Protein AF-A0A349JK47-F1 (afdb_monomer_lite)

Secondary structure (DSSP, 8-state):
--HHHHHHHHHHHHHHHHHHHHSPP-----SS------PPPP-------

Foldseek 3Di:
DDPVVVVVVVVVVVVVVCCVVPPDDPPPDPPDDDDPDPPDPPPPDDDDD

pLDDT: mean 78.15, std 14.6, range [41.28, 96.06]

Structure (mmCIF, N/CA/C/O backbone):
data_AF-A0A349JK47-F1
#
_entry.id   AF-A0A349JK47-F1
#
loop_
_atom_site.group_PDB
_atom_site.id
_atom_site.type_symbol
_atom_site.label_atom_id
_atom_site.label_alt_id
_atom_site.label_comp_id
_atom_site.label_asym_id
_atom_site.label_entity_id
_atom_site.label_seq_id
_atom_site.pdbx_PDB_ins_code
_atom_site.Cartn_x
_atom_site.Cartn_y
_atom_site.Cartn_z
_atom_site.occupancy
_atom_site.B_iso_or_equiv
_atom_site.auth_seq_id
_atom_site.auth_comp_id
_atom_site.auth_asym_id
_atom_site.auth_atom_id
_atom_site.pdbx_PDB_model_num
ATOM 1 N N . MET A 1 1 ? 21.396 -4.058 -23.757 1.00 59.81 1 MET A N 1
ATOM 2 C CA . MET A 1 1 ? 20.557 -3.854 -22.552 1.00 59.81 1 MET A CA 1
ATOM 3 C C . MET A 1 1 ? 21.097 -2.646 -21.815 1.00 59.81 1 MET A C 1
ATOM 5 O O . MET A 1 1 ? 22.299 -2.569 -21.614 1.00 59.81 1 MET A O 1
ATOM 9 N N . ASN A 1 2 ? 20.245 -1.682 -21.478 1.00 83.75 2 ASN A N 1
ATOM 10 C CA . ASN A 1 2 ? 20.699 -0.431 -20.873 1.00 83.75 2 ASN A CA 1
ATOM 11 C C . ASN A 1 2 ? 20.815 -0.643 -19.361 1.00 83.75 2 ASN A C 1
ATOM 13 O O . ASN A 1 2 ? 19.814 -0.966 -18.722 1.00 83.75 2 ASN A O 1
ATOM 17 N N . LEU A 1 3 ? 22.014 -0.473 -18.802 1.00 87.06 3 LEU A N 1
ATOM 18 C CA . LEU A 1 3 ? 22.298 -0.667 -17.374 1.00 87.06 3 LEU A CA 1
ATOM 19 C C . LEU A 1 3 ? 21.347 0.146 -16.474 1.00 87.06 3 LEU A C 1
ATOM 21 O O . LEU A 1 3 ? 20.891 -0.344 -15.445 1.00 87.06 3 LEU A O 1
ATOM 25 N N . SER A 1 4 ? 20.951 1.337 -16.934 1.00 89.44 4 SER A N 1
ATOM 26 C CA . SER A 1 4 ? 19.946 2.184 -16.286 1.00 89.44 4 SER A CA 1
ATOM 27 C C . SER A 1 4 ? 18.584 1.502 -16.136 1.00 89.44 4 SER A C 1
ATOM 29 O O . SER A 1 4 ? 18.012 1.526 -15.052 1.00 89.44 4 SER A O 1
ATOM 31 N N . LYS A 1 5 ? 18.086 0.822 -17.179 1.00 89.69 5 LYS A N 1
ATOM 32 C CA . LYS A 1 5 ? 16.804 0.096 -17.127 1.00 89.69 5 LYS A CA 1
ATOM 33 C C . LYS A 1 5 ? 16.841 -1.043 -16.106 1.00 89.69 5 LYS A C 1
ATOM 35 O O . LYS A 1 5 ? 15.858 -1.271 -15.409 1.00 89.69 5 LYS A O 1
ATOM 40 N N . SER A 1 6 ? 17.971 -1.744 -16.005 1.00 91.00 6 SER A N 1
ATOM 41 C CA . SER A 1 6 ? 18.139 -2.825 -15.027 1.00 91.00 6 SER A CA 1
ATOM 42 C C . SER A 1 6 ? 18.136 -2.296 -13.591 1.00 91.00 6 SER A C 1
ATOM 44 O O . SER A 1 6 ? 17.489 -2.884 -12.728 1.00 91.00 6 SER A O 1
ATOM 46 N N . LEU A 1 7 ? 18.809 -1.167 -13.344 1.00 94.44 7 LEU A N 1
ATOM 47 C CA . LEU A 1 7 ? 18.842 -0.523 -12.031 1.00 94.44 7 LEU A CA 1
ATOM 48 C C . LEU A 1 7 ? 17.463 0.003 -11.615 1.00 94.44 7 LEU A C 1
ATOM 50 O O . LEU A 1 7 ? 17.038 -0.234 -10.489 1.00 94.44 7 LEU A O 1
ATOM 54 N N . THR A 1 8 ? 16.733 0.657 -12.523 1.00 94.12 8 THR A N 1
ATOM 55 C CA . THR A 1 8 ? 15.361 1.121 -12.258 1.00 94.12 8 THR A CA 1
ATOM 56 C C . THR A 1 8 ? 14.441 -0.038 -11.880 1.00 94.12 8 THR A C 1
ATOM 58 O O . THR A 1 8 ? 13.682 0.069 -10.920 1.00 94.12 8 THR A O 1
ATOM 61 N N . ASN A 1 9 ? 14.537 -1.167 -12.587 1.00 94.12 9 ASN A N 1
ATOM 62 C CA . ASN A 1 9 ? 13.731 -2.346 -12.277 1.00 94.12 9 ASN A CA 1
ATOM 63 C C . ASN A 1 9 ? 14.078 -2.943 -10.908 1.00 94.12 9 ASN A C 1
ATOM 65 O O . ASN A 1 9 ? 13.169 -3.306 -10.168 1.00 94.12 9 ASN A O 1
ATOM 69 N N . ALA A 1 10 ? 15.364 -3.017 -10.554 1.00 94.88 10 ALA A N 1
ATOM 70 C CA . ALA A 1 10 ? 15.796 -3.493 -9.241 1.00 94.88 10 ALA A CA 1
ATOM 71 C C . ALA A 1 10 ? 15.294 -2.579 -8.113 1.00 94.88 10 ALA A C 1
ATOM 73 O O . ALA A 1 10 ? 14.719 -3.061 -7.138 1.00 94.88 10 ALA A O 1
ATOM 74 N N . MET A 1 11 ? 15.440 -1.262 -8.282 1.00 96.06 11 MET A N 1
ATOM 75 C CA . MET A 1 11 ? 14.956 -0.279 -7.312 1.00 96.06 11 MET A CA 1
ATOM 76 C C . MET A 1 1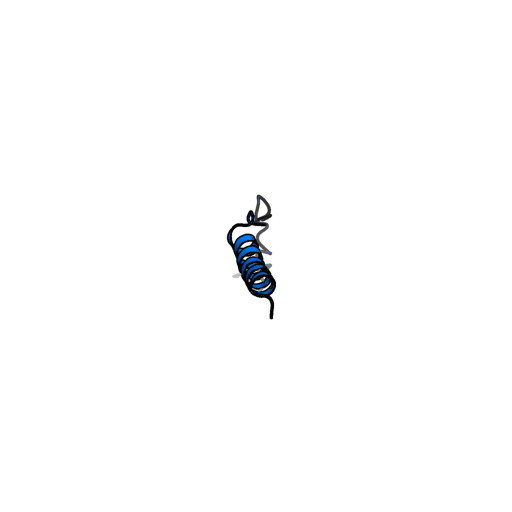1 ? 13.442 -0.357 -7.127 1.00 96.06 11 MET A C 1
ATOM 78 O O . MET A 1 11 ? 12.984 -0.313 -5.993 1.00 96.06 11 MET A O 1
ATOM 82 N N . ARG A 1 12 ? 12.668 -0.574 -8.200 1.00 95.06 12 ARG A N 1
ATOM 83 C CA . ARG A 1 12 ? 11.212 -0.757 -8.106 1.00 95.06 12 ARG A CA 1
ATOM 84 C C . ARG A 1 12 ? 10.833 -1.897 -7.155 1.00 95.06 12 ARG A C 1
ATOM 86 O O . ARG A 1 12 ? 10.025 -1.684 -6.259 1.00 95.06 12 ARG A O 1
ATOM 93 N N . TYR A 1 13 ? 11.443 -3.074 -7.306 1.00 94.69 13 TYR A N 1
ATOM 94 C CA . TYR A 1 13 ? 11.142 -4.222 -6.439 1.00 94.69 13 TYR A CA 1
ATOM 95 C C . TYR A 1 13 ? 11.526 -3.975 -4.976 1.00 94.69 13 TYR A C 1
ATOM 97 O O . TYR A 1 13 ? 10.785 -4.349 -4.069 1.00 94.69 13 TYR A O 1
ATOM 105 N N . ILE A 1 14 ? 12.666 -3.318 -4.738 1.00 96.00 14 ILE A N 1
ATOM 106 C CA . ILE A 1 14 ? 13.105 -2.958 -3.384 1.00 96.00 14 ILE A CA 1
ATOM 107 C C . ILE A 1 14 ? 12.128 -1.953 -2.760 1.00 96.00 14 ILE A C 1
ATOM 109 O O . ILE A 1 14 ? 11.736 -2.119 -1.608 1.00 96.00 14 ILE A O 1
ATOM 113 N N . SER A 1 15 ? 11.700 -0.939 -3.515 1.00 95.06 15 SER A N 1
ATOM 114 C CA . SER A 1 15 ? 10.748 0.072 -3.049 1.00 95.06 15 SER A CA 1
ATOM 115 C C . SER A 1 15 ? 9.373 -0.517 -2.730 1.00 95.06 15 SER A C 1
ATOM 117 O O . SER A 1 15 ? 8.804 -0.175 -1.700 1.00 95.06 15 SER A O 1
ATOM 119 N N . GLU A 1 16 ? 8.852 -1.428 -3.553 1.00 93.44 16 GLU A N 1
ATOM 120 C CA . GLU A 1 16 ? 7.581 -2.120 -3.287 1.00 93.44 16 GLU A CA 1
ATOM 121 C C . GLU A 1 16 ? 7.643 -2.950 -1.994 1.00 93.44 16 GLU A C 1
ATOM 123 O O . GLU A 1 16 ? 6.735 -2.889 -1.162 1.00 93.44 16 GLU A O 1
ATOM 128 N N . ALA A 1 17 ? 8.740 -3.682 -1.781 1.00 92.81 17 ALA A N 1
ATOM 129 C CA . ALA A 1 17 ? 8.954 -4.443 -0.552 1.00 92.81 17 ALA A CA 1
ATOM 130 C C . ALA A 1 17 ? 9.114 -3.530 0.675 1.00 92.81 17 ALA A C 1
ATOM 132 O O . ALA A 1 17 ? 8.552 -3.815 1.731 1.00 92.81 17 ALA A O 1
ATOM 133 N N . ALA A 1 18 ? 9.839 -2.418 0.532 1.00 95.19 18 ALA A N 1
ATOM 134 C CA . ALA A 1 18 ? 10.001 -1.432 1.593 1.00 95.19 18 ALA A CA 1
ATOM 135 C C . ALA A 1 18 ? 8.657 -0.809 1.991 1.00 95.19 18 ALA A C 1
ATOM 137 O O . ALA A 1 18 ? 8.368 -0.719 3.181 1.00 95.19 18 ALA A O 1
ATOM 138 N N . ILE A 1 19 ? 7.807 -0.454 1.020 1.00 93.12 19 ILE A N 1
ATOM 139 C CA . ILE A 1 19 ? 6.448 0.031 1.295 1.00 93.12 19 ILE A CA 1
ATOM 140 C C . ILE A 1 19 ? 5.667 -1.023 2.074 1.00 93.12 19 ILE A C 1
ATOM 142 O O . ILE A 1 19 ? 5.057 -0.684 3.070 1.00 93.12 19 ILE A O 1
ATOM 146 N N . ARG A 1 20 ? 5.724 -2.300 1.692 1.00 88.12 20 ARG A N 1
ATOM 147 C CA . ARG A 1 20 ? 4.994 -3.359 2.405 1.00 88.12 20 ARG A CA 1
ATOM 148 C C . ARG A 1 20 ? 5.444 -3.562 3.859 1.00 88.12 20 ARG A C 1
ATOM 150 O O . ARG A 1 20 ? 4.623 -3.927 4.690 1.00 88.12 20 ARG A O 1
ATOM 157 N N . ILE A 1 21 ? 6.737 -3.410 4.150 1.00 91.50 21 ILE A N 1
ATOM 158 C CA . ILE A 1 21 ? 7.300 -3.650 5.493 1.00 91.50 21 ILE A CA 1
ATOM 159 C C . ILE A 1 21 ? 7.132 -2.426 6.395 1.00 91.50 21 ILE A C 1
ATOM 161 O O . ILE A 1 21 ? 6.887 -2.570 7.589 1.00 91.50 21 ILE A O 1
ATOM 165 N N . PHE A 1 22 ? 7.300 -1.232 5.831 1.00 92.44 22 PHE A N 1
ATOM 166 C CA . PHE A 1 22 ? 7.372 0.018 6.584 1.00 92.44 22 PHE A CA 1
ATOM 167 C C . PHE A 1 22 ? 6.160 0.930 6.372 1.00 92.44 22 PHE A C 1
ATOM 169 O O . PHE A 1 22 ? 6.147 2.042 6.901 1.00 92.44 22 PHE A O 1
ATOM 176 N N . SER A 1 23 ? 5.145 0.508 5.609 1.00 87.69 23 SER A N 1
ATOM 177 C CA . SER A 1 23 ? 3.872 1.225 5.565 1.00 87.69 23 SER A CA 1
ATOM 178 C C . SER A 1 23 ? 3.274 1.281 6.967 1.00 87.69 23 SER A C 1
ATOM 180 O O . SER A 1 23 ? 3.399 0.304 7.712 1.00 87.69 23 SER A O 1
ATOM 182 N N . PRO A 1 24 ? 2.583 2.379 7.320 1.00 86.00 24 PRO A N 1
ATOM 183 C CA . PRO A 1 24 ? 1.738 2.397 8.501 1.00 86.00 24 PRO A CA 1
ATOM 184 C C . PRO A 1 24 ? 0.869 1.144 8.520 1.00 86.00 24 PRO A C 1
ATOM 186 O O . PRO A 1 24 ? 0.290 0.781 7.493 1.00 86.00 24 PRO A O 1
ATOM 189 N N . SER A 1 25 ? 0.838 0.466 9.664 1.00 75.62 25 SER A N 1
ATOM 190 C CA . SER A 1 25 ? 0.002 -0.715 9.806 1.00 75.62 25 SER A CA 1
ATOM 191 C C . SER A 1 25 ? -1.450 -0.307 9.585 1.00 75.62 25 SER A C 1
ATOM 193 O O . SER A 1 25 ? -1.915 0.653 10.206 1.00 75.62 25 SER A O 1
ATOM 195 N N . ASP A 1 26 ? -2.170 -1.027 8.726 1.00 73.19 26 ASP A N 1
ATOM 196 C CA . ASP A 1 26 ? -3.625 -0.892 8.597 1.00 73.19 26 ASP A CA 1
ATOM 197 C C . ASP A 1 26 ? -4.316 -1.656 9.739 1.00 73.19 26 ASP A C 1
ATOM 199 O O . ASP A 1 26 ? -5.247 -2.436 9.548 1.00 73.19 26 ASP A O 1
ATOM 203 N N . ASP A 1 27 ? -3.802 -1.466 10.958 1.00 69.62 27 ASP A N 1
ATOM 204 C CA . ASP A 1 27 ? -4.348 -2.034 12.183 1.00 69.62 27 ASP A CA 1
ATOM 205 C C . ASP A 1 27 ? -5.563 -1.202 12.604 1.00 69.62 27 ASP A C 1
ATOM 207 O O . ASP A 1 27 ? -5.609 -0.605 13.680 1.00 69.62 27 ASP A O 1
ATOM 211 N N . GLN A 1 28 ? -6.582 -1.166 11.743 1.00 73.56 28 GLN A N 1
ATOM 212 C CA . GLN A 1 28 ? -7.916 -0.682 12.088 1.00 73.56 28 GLN A CA 1
ATOM 213 C C . GLN A 1 28 ? -8.693 -1.760 12.843 1.00 73.56 28 GLN A C 1
ATOM 215 O O . GLN A 1 28 ? -9.828 -2.102 12.506 1.00 73.56 28 GLN A O 1
ATOM 220 N N . TYR A 1 29 ? -8.083 -2.311 13.892 1.00 73.31 29 TYR A N 1
ATOM 221 C CA . TYR A 1 29 ? -8.847 -3.096 14.844 1.00 73.31 29 TYR A CA 1
ATOM 222 C C . TYR A 1 29 ? -9.771 -2.144 15.603 1.00 73.31 29 TYR A C 1
ATOM 224 O O . TYR A 1 29 ? -9.333 -1.072 16.034 1.00 73.31 29 TYR A O 1
ATOM 232 N N . PRO A 1 30 ? -11.054 -2.500 15.771 1.00 74.88 30 PRO A N 1
ATOM 233 C CA . PRO A 1 30 ? -11.949 -1.700 16.583 1.00 74.88 30 PRO A CA 1
ATOM 234 C C . PRO A 1 30 ? -11.329 -1.498 17.969 1.00 74.88 30 PRO A C 1
ATOM 236 O O . PRO A 1 30 ? -10.761 -2.426 18.544 1.00 74.88 30 PRO A O 1
ATOM 239 N N . SER A 1 31 ? -11.475 -0.299 18.535 1.00 73.44 31 SER A N 1
ATOM 240 C CA . SER A 1 31 ? -10.984 0.029 19.885 1.00 73.44 31 SER A CA 1
ATOM 241 C C . SER A 1 31 ? -11.557 -0.879 20.981 1.00 73.44 31 SER A C 1
ATOM 243 O O . SER A 1 31 ? -11.057 -0.900 22.103 1.00 73.44 31 SER A O 1
ATOM 245 N N . THR A 1 32 ? -12.608 -1.632 20.653 1.00 77.00 32 THR A N 1
ATOM 246 C CA . THR A 1 32 ? -13.229 -2.638 21.502 1.00 77.00 32 THR A CA 1
ATOM 247 C C . THR A 1 32 ? -13.432 -3.920 20.699 1.00 77.00 32 THR A C 1
ATOM 249 O O . THR A 1 32 ? -14.033 -3.911 19.628 1.00 77.00 32 THR A O 1
ATOM 252 N N . GLY A 1 33 ? -12.927 -5.045 21.202 1.00 71.06 33 GLY A N 1
ATOM 253 C CA . GLY A 1 33 ? -13.257 -6.347 20.635 1.00 71.06 33 GLY A CA 1
ATOM 254 C C . GLY A 1 33 ? -14.695 -6.711 20.993 1.00 71.06 33 GLY A C 1
ATOM 255 O O . GLY A 1 33 ? -15.047 -6.727 22.169 1.00 71.06 33 GLY A O 1
ATOM 256 N N . VAL A 1 34 ? -15.530 -7.037 20.008 1.00 68.25 34 VAL A N 1
ATOM 257 C CA . VAL A 1 34 ? -16.736 -7.830 20.275 1.00 68.25 34 VAL A CA 1
ATOM 258 C C . VAL A 1 34 ? -16.317 -9.291 20.307 1.00 68.25 34 VAL A C 1
ATOM 260 O O . VAL A 1 34 ? -15.933 -9.860 19.288 1.00 68.25 34 VAL A O 1
ATOM 263 N N . GLN A 1 35 ? -16.350 -9.882 21.499 1.00 70.31 35 GLN A N 1
ATOM 264 C CA . GLN A 1 35 ? -16.138 -11.310 21.688 1.00 70.31 35 GLN A CA 1
ATOM 265 C C . GLN A 1 35 ? -17.223 -12.068 20.896 1.00 70.31 35 GLN A C 1
ATOM 267 O O . GLN A 1 35 ? -18.411 -11.870 21.169 1.00 70.31 35 GLN A O 1
ATOM 272 N N . PRO A 1 36 ? -16.870 -12.898 19.895 1.00 69.81 36 PRO A N 1
ATOM 273 C CA . PRO A 1 36 ? -17.858 -13.688 19.173 1.00 69.81 36 PRO A CA 1
ATOM 274 C C . PRO A 1 36 ? -18.512 -14.667 20.153 1.00 69.81 36 PRO A C 1
ATOM 276 O O . PRO A 1 36 ? -17.806 -15.458 20.769 1.00 69.81 36 PRO A O 1
ATOM 279 N N . PHE A 1 37 ? -19.833 -14.522 20.316 1.00 65.19 37 PHE A N 1
ATOM 280 C CA . PHE A 1 37 ? -20.784 -15.339 21.082 1.00 65.19 37 PHE A CA 1
ATOM 281 C C . PHE A 1 37 ? -20.199 -16.278 22.160 1.00 65.19 37 PHE A C 1
ATOM 283 O O . PHE A 1 37 ? -19.605 -17.317 21.876 1.00 65.19 37 PHE A O 1
ATOM 290 N N . GLU A 1 38 ? -20.517 -15.999 23.425 1.00 66.75 38 GLU A N 1
ATOM 291 C CA . GLU A 1 38 ? -20.555 -17.052 24.440 1.00 6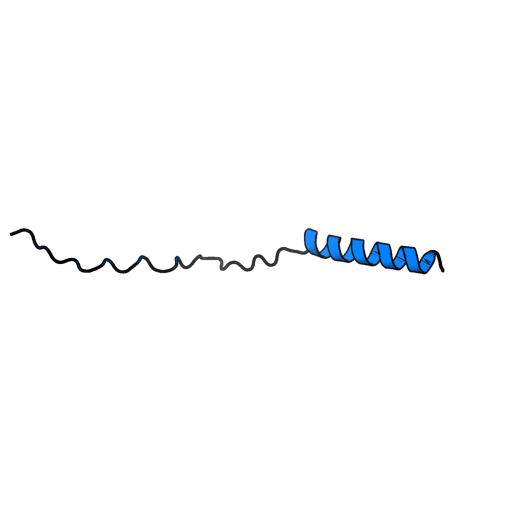6.75 38 GLU A CA 1
ATOM 292 C C . GLU A 1 38 ? -21.624 -18.058 24.001 1.00 66.75 38 GLU A C 1
ATOM 294 O O . GLU A 1 38 ? -22.813 -17.733 23.967 1.00 66.75 38 GLU A O 1
ATOM 299 N N . GLY A 1 39 ? -21.201 -19.239 23.540 1.00 65.56 39 GLY A N 1
ATOM 300 C CA . GLY A 1 39 ? -22.106 -20.260 23.021 1.00 65.56 39 GLY A CA 1
ATOM 301 C C . GLY A 1 39 ? -23.283 -20.456 23.972 1.00 65.56 39 GLY A C 1
ATOM 302 O O . GLY A 1 39 ? -23.084 -20.697 25.161 1.00 65.56 39 GLY A O 1
ATOM 303 N N . THR A 1 40 ? -24.511 -20.320 23.461 1.00 67.00 40 THR A N 1
ATOM 304 C CA . THR A 1 40 ? -25.726 -20.535 24.254 1.00 67.00 40 THR A CA 1
ATOM 305 C C . THR A 1 40 ? -25.604 -21.866 24.992 1.00 67.00 40 THR A C 1
ATOM 307 O O . THR A 1 40 ? -25.446 -22.890 24.315 1.00 67.00 40 THR A O 1
ATOM 310 N N . PRO A 1 41 ? -25.677 -21.889 26.337 1.00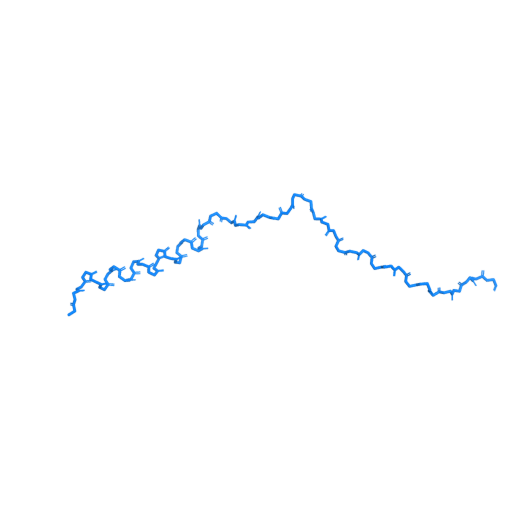 66.25 41 PRO A N 1
ATOM 311 C CA . PRO A 1 41 ? -25.624 -23.134 27.079 1.00 66.25 41 PRO A CA 1
ATOM 312 C C . PRO A 1 41 ? -26.717 -24.055 26.549 1.00 66.25 41 PRO A C 1
ATOM 314 O O . PRO A 1 41 ? -27.901 -23.702 26.558 1.00 66.25 41 PRO A O 1
ATOM 317 N N . SER A 1 42 ? -26.321 -25.220 26.035 1.00 67.50 42 SER A N 1
ATOM 318 C CA . SER A 1 42 ? -27.278 -26.234 25.614 1.00 67.50 42 SER A CA 1
ATOM 319 C C . SER A 1 42 ? -28.158 -26.568 26.816 1.00 67.50 42 SER A C 1
ATOM 321 O O . SER A 1 42 ? -27.649 -26.950 27.874 1.00 67.50 42 SER A O 1
ATOM 323 N N . LYS A 1 43 ? -29.478 -26.396 26.672 1.00 66.31 43 LYS A N 1
ATOM 324 C CA . LYS A 1 43 ? -30.462 -26.844 27.663 1.00 66.31 43 LYS A CA 1
ATOM 325 C C . LYS A 1 43 ? -30.437 -28.373 27.709 1.00 66.31 43 LYS A C 1
ATOM 327 O O . LYS A 1 43 ? -31.304 -29.024 27.136 1.00 66.31 43 LYS A O 1
ATOM 332 N N . SER A 1 44 ? -29.460 -28.950 28.402 1.00 60.09 44 SER A N 1
ATOM 333 C CA . SER A 1 44 ? -29.604 -30.305 28.919 1.00 60.09 44 SER A CA 1
ATOM 334 C C . SER A 1 44 ? -30.310 -30.203 30.265 1.00 60.09 44 SER A C 1
ATOM 336 O O . SER A 1 44 ? -29.775 -29.776 31.285 1.00 60.09 44 SER A O 1
ATOM 338 N N . SER A 1 45 ?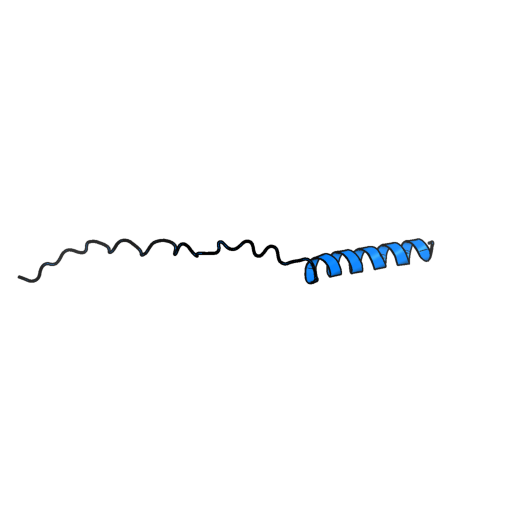 -31.600 -30.493 30.211 1.00 60.88 45 SER A N 1
ATOM 339 C CA . SER A 1 45 ? -32.447 -30.764 31.354 1.00 60.88 45 SER A CA 1
ATOM 340 C C . SER A 1 45 ? -31.836 -31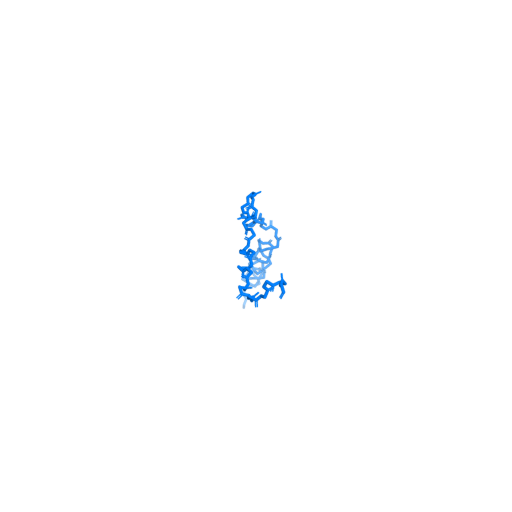.884 32.192 1.00 60.88 45 SER A C 1
ATOM 342 O O . SER A 1 45 ? -31.721 -32.998 31.698 1.00 60.88 45 SER A O 1
ATOM 344 N N . LYS A 1 46 ? -31.518 -31.612 33.460 1.00 54.38 46 LYS A N 1
ATOM 345 C CA . LYS A 1 46 ? -31.905 -32.457 34.603 1.00 54.38 46 LYS A CA 1
ATOM 346 C C . LYS A 1 46 ? -31.931 -31.598 35.863 1.00 54.38 46 LYS A C 1
ATOM 348 O O . LYS A 1 46 ? -30.898 -31.298 36.452 1.00 54.38 46 LYS A O 1
ATOM 353 N N . SER A 1 47 ? -33.139 -31.199 36.256 1.00 48.84 47 SER A N 1
ATOM 354 C CA . SER A 1 47 ? -33.416 -30.823 37.635 1.00 48.84 47 SER A CA 1
ATOM 355 C C . SER A 1 47 ? -33.071 -32.015 38.525 1.00 48.84 47 SER A C 1
ATOM 357 O O . SER A 1 47 ? -33.594 -33.109 38.305 1.00 48.84 47 SER A O 1
ATOM 359 N N . GLY A 1 48 ? -32.204 -31.809 39.510 1.00 53.91 48 GLY A N 1
ATOM 360 C CA . GLY A 1 48 ? -32.173 -32.676 40.677 1.00 53.91 48 GLY A CA 1
ATOM 361 C C . GLY A 1 48 ? -33.481 -32.500 41.443 1.00 53.91 48 GLY A C 1
ATOM 362 O O . GLY A 1 48 ? -33.737 -31.418 41.967 1.00 53.91 48 GLY A O 1
ATOM 363 N N . GLN A 1 49 ? -34.301 -33.545 41.437 1.00 41.28 49 GLN A N 1
ATOM 364 C CA . GLN A 1 49 ? -35.203 -33.953 42.511 1.00 41.28 49 GLN A CA 1
ATOM 365 C C . GLN A 1 49 ? -35.220 -35.477 42.524 1.00 41.28 49 GLN A C 1
ATOM 367 O O . GLN A 1 49 ? -35.232 -36.058 41.413 1.00 41.28 49 GLN A O 1
#

Radius of gyration: 27.61 Å; chains: 1; bounding box: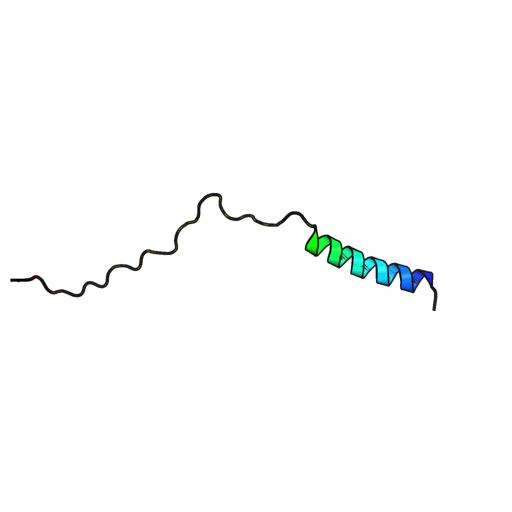 58×36×65 Å

Sequence (49 aa):
MNLSKSLTNAMRYISEAAIRIFSPSDDQYPSTGVQPFEGTPSKSSKSGQ